Protein AF-A0A8J4YH47-F1 (afdb_monomer)

Organism: Chionoecetes opilio (NCBI:txid41210)

Foldseek 3Di:
DVVCCVQQVVVLVVVPVDLLCNLVSLLVSLQVLVVCCVVPVVSSVVVNVVSFVVQQVLALVSLLSPLVDPVADPVLNVLLVVLQVVDVCRPPTGDPGGAPDSNPDDSSNSNDDPPHDDDD

Mean predicted aligned error: 8.07 Å

Secondary structure (DSSP, 8-state):
-HHHIIIIIHHHHHHTT-GGGHHHHHHHHHHHHHHGGGT-HHHHHHHHHHHHTTGGG--HHHHHHGGG-TTS-HHHHHHHHHHHHH---GGG---SS--S-GGG--GGGGG-SGGGS---

Sequence (120 aa):
MSVFIILIYARAWFEAPLAADAPFNDLTLFHDLHKYRDLNSKISEATVKTFKRHFWYLGTDLVGLALFSDKVTIEEKTKMVEKLAIDKDLDKKRWTTAPQDPSSVTLSDLVTKETLVTRN

Structure (mmCIF, N/CA/C/O backbone):
data_AF-A0A8J4YH47-F1
#
_entry.id   AF-A0A8J4YH47-F1
#
loop_
_atom_site.group_PDB
_atom_site.id
_atom_site.type_symbol
_atom_site.label_atom_id
_atom_site.label_alt_id
_atom_site.label_comp_id
_atom_site.label_asym_id
_atom_site.label_entity_id
_atom_site.label_seq_id
_atom_site.pdbx_PDB_ins_code
_atom_site.Cartn_x
_atom_site.Cartn_y
_atom_site.Cartn_z
_atom_site.occupancy
_atom_site.B_iso_or_equiv
_atom_site.auth_seq_id
_atom_site.auth_comp_id
_atom_site.auth_asym_id
_atom_site.auth_atom_id
_atom_site.pdbx_PDB_model_num
ATOM 1 N N . MET A 1 1 ? 9.830 -2.914 -20.072 1.00 72.50 1 MET A N 1
ATOM 2 C CA . MET A 1 1 ? 8.374 -2.863 -19.823 1.00 72.50 1 MET A CA 1
ATOM 3 C C . MET A 1 1 ? 7.819 -4.210 -19.363 1.00 72.50 1 MET A C 1
ATOM 5 O O . MET A 1 1 ? 7.138 -4.235 -18.353 1.00 72.50 1 MET A O 1
ATOM 9 N N . SER A 1 2 ? 8.176 -5.333 -19.996 1.00 86.50 2 SER A N 1
ATOM 10 C CA . SER A 1 2 ? 7.706 -6.678 -19.601 1.00 86.50 2 SER A CA 1
ATOM 11 C C . SER A 1 2 ? 8.045 -7.072 -18.155 1.00 86.50 2 SER A C 1
ATOM 13 O O . SER A 1 2 ? 7.207 -7.634 -17.463 1.00 86.50 2 SER A O 1
ATOM 15 N N . VAL A 1 3 ? 9.234 -6.705 -17.662 1.00 92.12 3 VAL A N 1
ATOM 16 C CA . VAL A 1 3 ? 9.659 -6.978 -16.273 1.00 92.12 3 VAL A CA 1
ATOM 17 C C . VAL A 1 3 ? 8.782 -6.252 -15.246 1.00 92.12 3 VAL A C 1
ATOM 19 O O . VAL A 1 3 ? 8.373 -6.852 -14.261 1.00 92.12 3 VAL A O 1
ATOM 22 N N . PHE A 1 4 ? 8.422 -4.993 -15.508 1.00 92.12 4 PHE A N 1
ATOM 23 C C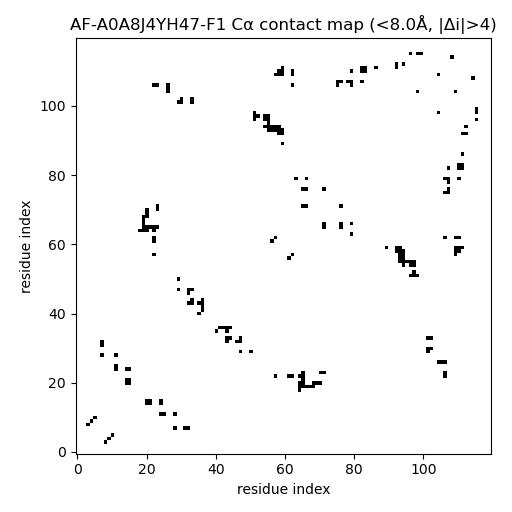A . PHE A 1 4 ? 7.510 -4.230 -14.651 1.00 92.12 4 PHE A CA 1
ATOM 24 C C . PHE A 1 4 ? 6.125 -4.883 -14.578 1.00 92.12 4 PHE A C 1
ATOM 26 O O . PHE A 1 4 ? 5.548 -5.005 -13.500 1.00 92.12 4 PHE A O 1
ATOM 33 N N . ILE A 1 5 ? 5.606 -5.335 -15.725 1.00 92.69 5 ILE A N 1
ATOM 34 C CA . ILE A 1 5 ? 4.296 -5.988 -15.787 1.00 92.69 5 ILE A CA 1
ATOM 35 C C . ILE A 1 5 ? 4.295 -7.253 -14.928 1.00 92.69 5 ILE A C 1
ATOM 37 O O . ILE A 1 5 ? 3.388 -7.433 -14.126 1.00 92.69 5 ILE A O 1
ATOM 41 N N . ILE A 1 6 ? 5.316 -8.098 -15.067 1.00 93.50 6 ILE A N 1
ATOM 42 C CA . ILE A 1 6 ? 5.387 -9.384 -14.364 1.00 93.50 6 ILE A CA 1
ATOM 43 C C . ILE A 1 6 ? 5.624 -9.190 -12.861 1.00 93.50 6 ILE A C 1
ATOM 45 O O . ILE A 1 6 ? 4.952 -9.830 -12.059 1.00 93.50 6 ILE A O 1
ATOM 49 N N . LEU A 1 7 ? 6.562 -8.317 -12.474 1.00 92.06 7 LEU A N 1
ATOM 50 C CA . LEU A 1 7 ? 6.973 -8.175 -11.073 1.00 92.06 7 LEU A CA 1
ATOM 51 C C . LEU A 1 7 ? 6.016 -7.327 -10.234 1.00 92.06 7 LEU A C 1
ATOM 53 O O . LEU A 1 7 ? 5.903 -7.562 -9.036 1.00 92.06 7 LEU A O 1
ATOM 57 N N . ILE A 1 8 ? 5.361 -6.337 -10.843 1.00 92.62 8 ILE A N 1
ATOM 58 C CA . ILE A 1 8 ? 4.555 -5.352 -10.117 1.00 92.62 8 ILE A CA 1
ATOM 59 C C . ILE A 1 8 ? 3.087 -5.457 -10.524 1.00 92.62 8 ILE A C 1
ATOM 61 O O . ILE A 1 8 ? 2.219 -5.774 -9.713 1.00 92.62 8 ILE A O 1
ATOM 65 N N . TYR A 1 9 ? 2.795 -5.189 -11.797 1.00 91.44 9 TYR A N 1
ATOM 66 C CA . TYR A 1 9 ? 1.424 -4.903 -12.213 1.00 91.44 9 TYR A CA 1
ATOM 67 C C . TYR A 1 9 ? 0.511 -6.133 -12.213 1.00 91.44 9 TYR A C 1
ATOM 69 O O . TYR A 1 9 ? -0.641 -6.032 -11.803 1.00 91.44 9 TYR A O 1
ATOM 77 N N . ALA A 1 10 ? 1.014 -7.295 -12.640 1.00 94.00 10 ALA A N 1
ATOM 78 C CA . ALA A 1 10 ? 0.232 -8.525 -12.711 1.00 94.00 10 ALA A CA 1
ATOM 79 C C . ALA A 1 10 ? -0.341 -8.895 -11.339 1.00 94.00 10 ALA A C 1
ATOM 81 O O . ALA A 1 10 ? -1.539 -9.137 -11.221 1.00 94.00 10 ALA A O 1
ATOM 82 N N . ARG A 1 11 ? 0.489 -8.860 -10.290 1.00 91.38 11 ARG A N 1
ATOM 83 C CA . ARG A 1 11 ? 0.053 -9.129 -8.917 1.00 91.38 11 ARG A CA 1
ATOM 84 C C . ARG A 1 11 ? -1.036 -8.153 -8.468 1.00 91.38 11 ARG A C 1
ATOM 86 O O . ARG A 1 11 ? -2.095 -8.593 -8.033 1.00 91.38 11 ARG A O 1
ATOM 93 N N . ALA A 1 12 ? -0.801 -6.850 -8.627 1.00 91.50 12 ALA A N 1
ATOM 94 C CA . ALA A 1 12 ? -1.776 -5.828 -8.249 1.00 91.50 12 ALA A CA 1
ATOM 95 C C . ALA A 1 12 ? -3.120 -6.002 -8.976 1.00 91.50 12 ALA A C 1
ATOM 97 O O . ALA A 1 12 ? -4.178 -5.835 -8.378 1.00 91.50 12 ALA A O 1
ATOM 98 N N . TRP A 1 13 ? -3.084 -6.391 -10.253 1.00 92.94 13 TRP A N 1
ATOM 99 C CA . TRP A 1 13 ? -4.282 -6.647 -11.046 1.00 92.94 13 TRP A CA 1
ATOM 100 C C . TRP A 1 13 ? -5.092 -7.845 -10.535 1.00 92.94 13 TRP A C 1
ATOM 102 O O . TRP A 1 13 ? -6.314 -7.762 -10.439 1.00 92.94 13 TRP A O 1
ATOM 112 N N . PHE A 1 14 ? -4.431 -8.952 -10.183 1.00 92.62 14 PHE A N 1
ATOM 113 C CA . PHE A 1 14 ? -5.121 -10.145 -9.678 1.00 92.62 14 PHE A CA 1
ATOM 114 C C . PHE A 1 14 ? -5.740 -9.943 -8.291 1.00 92.62 14 PHE A C 1
ATOM 116 O O . PHE A 1 14 ? -6.750 -10.572 -7.984 1.00 92.62 14 PHE A O 1
ATOM 123 N N . GLU A 1 15 ? -5.170 -9.064 -7.467 1.00 89.94 15 GLU A N 1
ATOM 124 C CA . GLU A 1 15 ? -5.671 -8.785 -6.116 1.00 89.94 15 GLU A CA 1
ATOM 125 C C . GLU A 1 15 ? -6.743 -7.668 -6.081 1.00 89.94 15 GLU A C 1
ATOM 127 O O . GLU A 1 15 ? -7.404 -7.480 -5.060 1.00 89.94 15 GLU A O 1
ATOM 132 N N . ALA A 1 16 ? -6.968 -6.958 -7.193 1.00 88.88 16 ALA A N 1
ATOM 13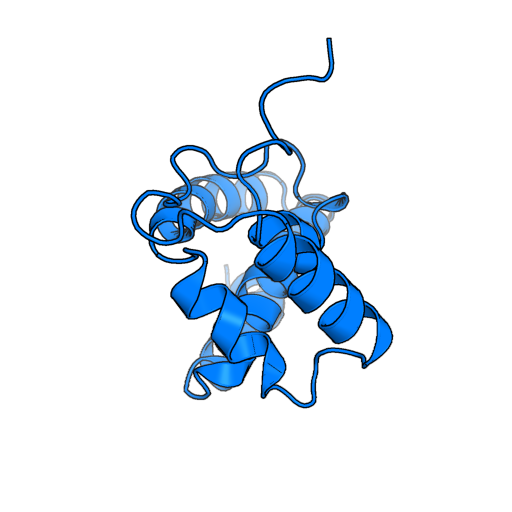3 C CA . ALA A 1 16 ? -7.917 -5.843 -7.302 1.00 88.88 16 ALA A CA 1
ATOM 134 C C . ALA A 1 16 ? -9.410 -6.164 -7.035 1.00 88.88 16 ALA A C 1
ATOM 136 O O . ALA A 1 16 ? -10.112 -5.270 -6.559 1.00 88.88 16 ALA A O 1
ATOM 137 N N . PRO A 1 17 ? -9.951 -7.373 -7.316 1.00 90.69 17 PRO A N 1
ATOM 138 C CA . PRO A 1 17 ? -11.384 -7.638 -7.133 1.00 90.69 17 PRO A CA 1
ATOM 139 C C . PRO A 1 17 ? -11.873 -7.601 -5.678 1.00 90.69 17 PRO A C 1
ATOM 141 O O . PRO A 1 17 ? -13.073 -7.447 -5.444 1.00 90.69 17 PRO A O 1
ATOM 144 N N . LEU A 1 18 ? -10.981 -7.765 -4.695 1.00 88.44 18 LEU A N 1
ATOM 145 C CA . LEU A 1 18 ? -11.357 -7.822 -3.286 1.00 88.44 18 LEU A CA 1
ATOM 146 C C . LEU A 1 18 ? -11.263 -6.435 -2.641 1.00 88.44 18 LEU A C 1
ATOM 148 O O . LEU A 1 18 ? -10.192 -5.981 -2.250 1.00 88.44 18 LEU A O 1
ATOM 152 N N . ALA A 1 19 ? -12.413 -5.776 -2.486 1.00 87.75 19 ALA A N 1
ATOM 153 C CA . ALA A 1 19 ? -12.486 -4.410 -1.963 1.00 87.75 19 ALA A CA 1
ATOM 154 C C . ALA A 1 19 ? -11.939 -4.260 -0.530 1.00 87.75 19 ALA A C 1
ATOM 156 O O . ALA A 1 19 ? -11.342 -3.234 -0.217 1.00 87.75 19 ALA A O 1
ATOM 157 N N . ALA A 1 20 ? -12.102 -5.278 0.325 1.00 90.38 20 ALA A N 1
ATOM 158 C CA . ALA A 1 20 ? -11.546 -5.272 1.682 1.00 90.38 20 ALA A CA 1
ATOM 159 C C . ALA A 1 20 ? -10.012 -5.182 1.679 1.00 90.38 20 ALA A C 1
ATOM 161 O O . ALA A 1 20 ? -9.424 -4.532 2.537 1.00 90.38 20 ALA A O 1
ATOM 162 N N . ASP A 1 21 ? -9.369 -5.781 0.677 1.00 91.19 21 ASP A N 1
ATOM 163 C CA . ASP A 1 21 ? -7.917 -5.775 0.538 1.00 91.19 21 ASP A CA 1
ATOM 164 C C . ASP A 1 21 ? -7.397 -4.533 -0.187 1.00 91.19 21 ASP A C 1
ATOM 166 O O . ASP A 1 21 ? -6.195 -4.279 -0.142 1.00 91.19 21 ASP A O 1
ATOM 170 N N . ALA A 1 22 ? -8.263 -3.758 -0.851 1.00 89.00 22 ALA A N 1
ATOM 171 C CA . ALA A 1 22 ? -7.844 -2.647 -1.701 1.00 89.00 22 ALA A CA 1
ATOM 172 C C . ALA A 1 22 ? -6.885 -1.676 -0.985 1.00 89.00 22 ALA A C 1
ATOM 174 O O . ALA A 1 22 ? -5.801 -1.452 -1.521 1.00 89.00 22 ALA A O 1
ATOM 175 N N . PRO A 1 23 ? -7.151 -1.204 0.254 1.00 88.44 23 PRO A N 1
ATOM 176 C CA . PRO A 1 23 ? -6.223 -0.298 0.932 1.00 88.44 23 PRO A CA 1
ATOM 177 C C . PRO A 1 23 ? -4.849 -0.920 1.203 1.00 88.44 23 PRO A C 1
ATOM 179 O O . PRO A 1 23 ? -3.822 -0.258 1.055 1.00 88.44 23 PRO A O 1
ATOM 182 N N . PHE A 1 24 ? -4.819 -2.202 1.583 1.00 89.75 24 PHE A N 1
ATOM 183 C CA . PHE A 1 24 ? -3.577 -2.932 1.832 1.00 89.75 24 PHE A CA 1
ATOM 184 C C . PHE A 1 24 ? -2.791 -3.144 0.536 1.00 89.75 24 PHE A C 1
ATOM 186 O O . PHE A 1 24 ? -1.576 -2.929 0.497 1.00 89.75 24 PHE A O 1
ATOM 193 N N . ASN A 1 25 ? -3.482 -3.540 -0.531 1.00 91.12 25 ASN A N 1
ATOM 194 C CA . ASN A 1 25 ? -2.887 -3.794 -1.836 1.00 91.12 25 ASN A CA 1
ATOM 195 C C . ASN A 1 25 ? -2.347 -2.499 -2.452 1.00 91.12 25 ASN A C 1
ATOM 197 O O . ASN A 1 25 ? -1.238 -2.502 -2.978 1.00 91.12 25 ASN A O 1
ATOM 201 N N . ASP A 1 26 ? -3.078 -1.389 -2.333 1.00 89.19 26 ASP A N 1
ATOM 202 C CA . ASP A 1 26 ? -2.666 -0.076 -2.833 1.00 89.19 26 ASP A CA 1
ATOM 203 C C . ASP A 1 26 ? -1.405 0.423 -2.125 1.00 89.19 26 ASP A C 1
ATOM 205 O O . ASP A 1 26 ? -0.457 0.885 -2.768 1.00 89.19 26 ASP A O 1
ATOM 209 N N . LEU A 1 27 ? -1.354 0.279 -0.798 1.00 88.44 27 LEU A N 1
ATOM 210 C CA . LEU A 1 27 ? -0.179 0.651 -0.016 1.00 88.44 27 LEU A CA 1
ATOM 211 C C . LEU A 1 27 ? 1.019 -0.260 -0.328 1.00 88.44 27 LEU A C 1
ATOM 213 O O . LEU A 1 27 ? 2.141 0.215 -0.505 1.00 88.44 27 LEU A O 1
ATOM 217 N N . THR A 1 28 ? 0.785 -1.566 -0.457 1.00 90.50 28 THR A N 1
ATOM 218 C CA . THR A 1 28 ? 1.822 -2.538 -0.840 1.00 90.50 28 THR A CA 1
ATOM 219 C C . THR A 1 28 ? 2.374 -2.233 -2.230 1.00 90.50 28 THR A C 1
ATOM 221 O O . THR A 1 28 ? 3.589 -2.172 -2.410 1.00 90.50 28 THR A O 1
ATOM 224 N N . LEU A 1 29 ? 1.499 -1.950 -3.198 1.00 91.50 29 LEU A N 1
ATOM 225 C CA . LEU A 1 29 ? 1.884 -1.545 -4.545 1.00 91.50 29 LEU A CA 1
ATOM 226 C C . LEU A 1 29 ? 2.726 -0.268 -4.512 1.00 91.50 29 LEU A C 1
ATOM 228 O O . LEU A 1 29 ? 3.737 -0.183 -5.203 1.00 91.50 29 LEU A O 1
ATOM 232 N N . PHE A 1 30 ? 2.367 0.710 -3.683 1.00 88.81 30 PHE A N 1
ATOM 233 C CA . PHE A 1 30 ? 3.152 1.932 -3.532 1.00 88.81 30 PHE A CA 1
ATOM 234 C C . PHE A 1 30 ? 4.576 1.667 -3.021 1.00 88.81 30 PHE A C 1
ATOM 236 O O . PHE A 1 30 ? 5.537 2.221 -3.565 1.00 88.81 30 PHE A O 1
ATOM 243 N N . HIS A 1 31 ? 4.728 0.781 -2.032 1.00 89.69 31 HIS A N 1
ATOM 244 C CA . HIS A 1 31 ? 6.034 0.339 -1.540 1.00 89.69 31 HIS A CA 1
ATOM 245 C C . HIS A 1 31 ? 6.840 -0.397 -2.612 1.00 89.69 31 HIS A C 1
ATOM 247 O O . HIS A 1 31 ? 8.027 -0.119 -2.797 1.00 89.69 31 HIS A O 1
ATOM 253 N N . ASP A 1 32 ? 6.205 -1.316 -3.334 1.00 91.88 32 ASP A N 1
ATOM 254 C CA . ASP A 1 32 ? 6.860 -2.124 -4.360 1.00 91.88 32 ASP A CA 1
ATOM 255 C C . ASP A 1 32 ? 7.296 -1.270 -5.556 1.00 91.88 32 ASP A C 1
ATOM 257 O O . ASP A 1 32 ? 8.402 -1.444 -6.069 1.00 91.88 32 ASP A O 1
ATOM 261 N N . LEU A 1 33 ? 6.494 -0.270 -5.942 1.00 91.56 33 LEU A N 1
ATOM 262 C CA . LEU A 1 33 ? 6.877 0.734 -6.936 1.00 91.56 33 LEU A CA 1
ATOM 263 C C . LEU A 1 33 ? 8.119 1.513 -6.503 1.00 91.56 33 LEU A C 1
ATOM 265 O O . LEU A 1 33 ? 9.003 1.741 -7.324 1.00 91.56 33 LEU A O 1
ATOM 269 N N . HIS A 1 34 ? 8.217 1.884 -5.224 1.00 89.06 34 HIS A N 1
ATOM 270 C CA . HIS A 1 34 ? 9.390 2.583 -4.707 1.00 89.06 34 HIS A CA 1
ATOM 271 C C . HIS A 1 34 ? 10.640 1.693 -4.691 1.00 89.06 34 HIS A C 1
ATOM 273 O O . HIS A 1 34 ? 11.705 2.139 -5.107 1.00 89.06 34 HIS A O 1
ATOM 279 N N . LYS A 1 35 ? 10.521 0.421 -4.287 1.00 90.62 35 LYS A N 1
ATOM 280 C CA . LYS A 1 35 ? 11.626 -0.559 -4.345 1.00 90.62 35 LYS A CA 1
ATOM 281 C C . LYS A 1 35 ? 12.066 -0.850 -5.781 1.00 90.62 35 LYS A C 1
ATOM 283 O O . LYS A 1 35 ? 13.246 -1.044 -6.049 1.00 90.62 35 LYS A O 1
ATOM 288 N N . TYR A 1 36 ? 11.135 -0.820 -6.736 1.00 91.94 36 TYR A N 1
ATOM 289 C CA . TYR A 1 36 ? 11.440 -1.007 -8.156 1.00 91.94 36 TYR A CA 1
ATOM 290 C C . TYR A 1 36 ? 12.370 0.082 -8.723 1.00 91.94 36 TYR A C 1
ATOM 292 O O . TYR A 1 36 ? 12.968 -0.109 -9.786 1.00 91.94 36 TYR A O 1
ATOM 300 N N . ARG A 1 37 ? 12.550 1.205 -8.013 1.00 91.62 37 ARG A N 1
ATOM 301 C CA . ARG A 1 37 ? 13.536 2.240 -8.350 1.00 91.62 37 ARG A CA 1
ATOM 302 C C . ARG A 1 37 ? 14.949 1.679 -8.503 1.00 91.62 37 ARG A C 1
ATOM 304 O O . ARG A 1 37 ? 15.654 2.134 -9.402 1.00 91.62 37 ARG A O 1
ATOM 311 N N . ASP A 1 38 ? 15.317 0.687 -7.693 1.00 91.69 38 ASP A N 1
ATOM 312 C CA . ASP A 1 38 ? 16.645 0.061 -7.720 1.00 91.69 38 ASP A CA 1
ATOM 313 C C . ASP A 1 38 ? 16.903 -0.686 -9.037 1.00 91.69 38 ASP A C 1
ATOM 315 O O . ASP A 1 38 ? 18.039 -0.776 -9.498 1.00 91.69 38 ASP A O 1
ATOM 319 N N . LEU A 1 39 ? 15.840 -1.179 -9.685 1.00 92.69 39 LEU A N 1
ATOM 320 C CA . LEU A 1 39 ? 15.923 -1.837 -10.987 1.00 92.69 39 LEU A CA 1
ATOM 321 C C . LEU A 1 39 ? 15.755 -0.848 -12.146 1.00 92.69 39 LEU A C 1
ATOM 323 O O . LEU A 1 39 ? 16.432 -0.950 -13.171 1.00 92.69 39 LEU A O 1
ATOM 327 N N . ASN A 1 40 ? 14.806 0.084 -12.029 1.00 93.44 40 ASN A N 1
ATOM 328 C CA . ASN A 1 40 ? 14.560 1.099 -13.045 1.00 93.44 40 ASN A CA 1
ATOM 329 C C . ASN A 1 40 ? 13.919 2.357 -12.445 1.00 93.44 40 ASN A C 1
ATOM 331 O O . ASN A 1 40 ? 12.693 2.469 -12.334 1.00 93.44 40 ASN A O 1
ATOM 335 N N . SER A 1 41 ? 14.763 3.341 -12.139 1.00 92.75 41 SER A N 1
ATOM 336 C CA . SER A 1 41 ? 14.350 4.623 -11.564 1.00 92.75 41 SER A CA 1
ATOM 337 C C . SER A 1 41 ? 13.337 5.369 -12.430 1.00 92.75 41 SER A C 1
ATOM 339 O O . SER A 1 41 ? 12.331 5.848 -11.916 1.00 92.75 41 SER A O 1
ATOM 341 N N . LYS A 1 42 ? 13.536 5.398 -13.753 1.00 93.62 42 LYS A N 1
ATOM 342 C CA . LYS A 1 42 ? 12.665 6.126 -14.686 1.00 93.62 42 LYS A CA 1
ATOM 343 C C . LYS A 1 42 ? 11.235 5.584 -14.694 1.00 93.62 42 LYS A C 1
ATOM 345 O O . LYS A 1 42 ? 10.284 6.365 -14.693 1.00 93.62 42 LYS A O 1
ATOM 350 N N . ILE A 1 43 ? 11.076 4.259 -14.724 1.00 92.12 43 ILE A N 1
ATOM 351 C CA . ILE A 1 43 ? 9.751 3.626 -14.662 1.00 92.12 43 ILE A CA 1
ATOM 352 C C . ILE A 1 43 ? 9.139 3.876 -13.288 1.00 92.12 43 ILE A C 1
ATOM 354 O O . ILE A 1 43 ? 8.024 4.384 -13.234 1.00 92.12 43 ILE A O 1
ATOM 358 N N . SER A 1 44 ? 9.888 3.602 -12.214 1.00 91.88 44 SER A N 1
ATOM 359 C CA . SER A 1 44 ? 9.447 3.821 -10.832 1.00 91.88 44 SER A CA 1
ATOM 360 C C . SER A 1 44 ? 8.900 5.236 -10.627 1.00 91.88 44 SER A C 1
ATOM 362 O O . SER A 1 44 ? 7.745 5.402 -10.243 1.00 91.88 44 SER A O 1
ATOM 364 N N . GLU A 1 45 ? 9.676 6.268 -10.962 1.00 91.06 45 GLU A N 1
ATOM 365 C CA . GLU A 1 45 ? 9.287 7.672 -10.791 1.00 91.06 45 GLU A CA 1
ATOM 366 C C . GLU A 1 45 ? 8.021 8.030 -11.584 1.00 91.06 45 GLU A C 1
ATOM 368 O O . GLU A 1 45 ? 7.113 8.676 -11.052 1.00 91.06 45 GLU A O 1
ATOM 373 N N . ALA A 1 46 ? 7.912 7.570 -12.835 1.00 92.00 46 ALA A N 1
ATOM 374 C CA . ALA A 1 46 ? 6.729 7.800 -13.664 1.00 92.00 46 ALA A CA 1
ATOM 375 C C . ALA A 1 46 ? 5.475 7.114 -13.091 1.00 92.00 46 ALA A C 1
ATOM 377 O O . ALA A 1 46 ? 4.387 7.706 -13.063 1.00 92.00 46 ALA A O 1
ATOM 378 N N . THR A 1 47 ? 5.624 5.883 -12.601 1.00 90.31 47 THR A N 1
ATOM 379 C CA . THR A 1 47 ? 4.526 5.106 -12.018 1.00 90.31 47 THR A CA 1
ATOM 380 C C . THR A 1 47 ? 4.110 5.634 -10.655 1.00 90.31 47 THR A C 1
ATOM 382 O O . THR A 1 47 ? 2.922 5.842 -10.448 1.00 90.31 47 THR A O 1
ATOM 385 N N . VAL A 1 48 ? 5.053 5.977 -9.773 1.00 89.25 48 VAL A N 1
ATOM 386 C CA . VAL A 1 48 ? 4.785 6.606 -8.471 1.00 89.25 48 VAL A CA 1
ATOM 387 C C . VAL A 1 48 ? 4.056 7.930 -8.674 1.00 89.25 48 VAL A C 1
ATOM 389 O O . VAL A 1 48 ? 3.039 8.173 -8.032 1.00 89.25 48 VAL A O 1
ATOM 392 N N . LYS A 1 49 ? 4.500 8.770 -9.618 1.00 88.69 49 LYS A N 1
ATOM 393 C CA . LYS A 1 49 ? 3.819 10.034 -9.943 1.00 88.69 49 LYS A CA 1
ATOM 394 C C . LYS A 1 49 ? 2.371 9.819 -10.392 1.00 88.69 49 LYS A C 1
ATOM 396 O O . LYS A 1 49 ? 1.496 10.601 -10.024 1.00 88.69 49 LYS A O 1
ATOM 401 N N . THR A 1 50 ? 2.116 8.778 -11.181 1.00 88.56 50 THR A N 1
ATOM 402 C CA . THR A 1 50 ? 0.761 8.414 -11.627 1.00 88.56 50 THR A CA 1
ATOM 403 C C . THR A 1 50 ? -0.071 7.836 -10.482 1.00 88.56 50 THR A C 1
ATOM 405 O O . THR A 1 50 ? -1.231 8.207 -10.313 1.00 88.56 50 THR A O 1
ATOM 408 N N . PHE A 1 51 ? 0.527 6.984 -9.653 1.00 86.56 51 PHE A N 1
ATOM 409 C CA . PHE A 1 51 ? -0.131 6.333 -8.527 1.00 86.56 51 PHE A CA 1
ATOM 410 C C . PHE A 1 51 ? -0.494 7.334 -7.424 1.00 86.56 51 PHE A C 1
ATOM 412 O O . PHE A 1 51 ? -1.595 7.286 -6.894 1.00 86.56 51 PHE A O 1
ATOM 419 N N . LYS A 1 52 ? 0.337 8.359 -7.178 1.00 82.62 52 LYS A N 1
ATOM 420 C CA . LYS A 1 52 ? 0.013 9.483 -6.275 1.00 82.62 52 LYS A CA 1
ATOM 421 C C . LYS A 1 52 ? -1.318 10.169 -6.618 1.00 82.62 52 LYS A C 1
ATOM 423 O O . LYS A 1 52 ? -2.010 10.637 -5.722 1.00 82.62 52 LYS A O 1
ATOM 428 N N . ARG A 1 53 ? -1.709 10.192 -7.899 1.00 80.81 53 ARG A N 1
ATOM 429 C CA . ARG A 1 53 ? -3.002 10.744 -8.345 1.00 80.81 53 ARG A CA 1
ATOM 430 C C . ARG A 1 53 ? -4.190 9.849 -8.024 1.00 80.81 53 ARG A C 1
ATOM 432 O O . ARG A 1 53 ? -5.302 10.334 -8.133 1.00 80.81 53 ARG A O 1
ATOM 439 N N . HIS A 1 54 ? -3.961 8.587 -7.673 1.00 77.50 54 HIS A N 1
ATOM 440 C CA . HIS A 1 54 ? -4.983 7.608 -7.318 1.00 77.50 54 HIS A CA 1
ATOM 441 C C . HIS A 1 54 ? -5.288 7.613 -5.810 1.00 77.50 54 HIS A C 1
ATOM 443 O O . HIS A 1 54 ? -6.391 7.267 -5.430 1.00 77.50 54 HIS A O 1
ATOM 449 N N . PHE A 1 55 ? -4.420 8.156 -4.950 1.00 76.12 55 PHE A N 1
ATOM 450 C CA . PHE A 1 55 ? -4.683 8.234 -3.499 1.00 76.12 55 PHE A CA 1
ATOM 451 C C . PHE A 1 55 ? -5.918 9.056 -3.102 1.00 76.12 55 PHE A C 1
ATOM 453 O O . PHE A 1 55 ? -6.375 8.952 -1.970 1.00 76.12 55 PHE A O 1
ATOM 460 N N . TRP A 1 56 ? -6.491 9.853 -4.008 1.00 71.12 56 TRP A N 1
ATOM 461 C CA . TRP A 1 56 ? -7.696 10.639 -3.728 1.00 71.12 56 TRP A CA 1
ATOM 462 C C . TRP A 1 56 ? -8.907 9.783 -3.317 1.00 71.12 56 TR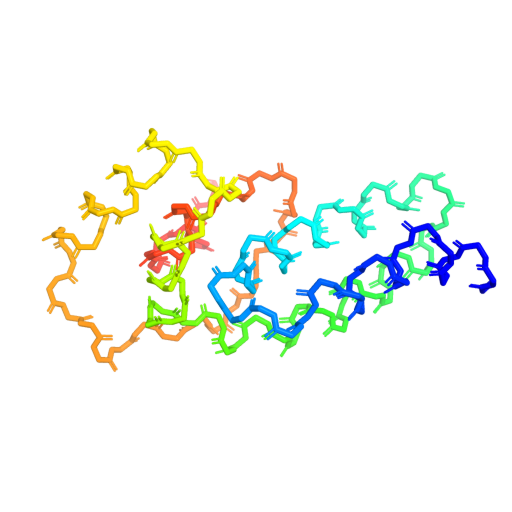P A C 1
ATOM 464 O O . TRP A 1 56 ? -9.757 10.275 -2.575 1.00 71.12 56 TRP A O 1
ATOM 474 N N . TYR A 1 57 ? -9.001 8.533 -3.799 1.00 72.19 57 TYR A N 1
ATOM 475 C CA . TYR A 1 57 ? -10.106 7.627 -3.460 1.00 72.19 57 TYR A CA 1
ATOM 476 C C . TYR A 1 57 ? -9.851 6.846 -2.165 1.00 72.19 57 TYR A C 1
ATOM 478 O O . TYR A 1 57 ? -10.783 6.271 -1.604 1.00 72.19 57 TYR A O 1
ATOM 486 N N . LEU A 1 58 ? -8.614 6.860 -1.658 1.00 70.88 58 LEU A N 1
ATOM 487 C CA . LEU A 1 58 ? -8.200 6.195 -0.426 1.00 70.88 58 LEU A CA 1
ATOM 488 C C . LEU A 1 58 ? -8.569 7.062 0.792 1.00 70.88 58 LEU A C 1
ATOM 490 O O . LEU A 1 58 ? -7.722 7.494 1.566 1.00 70.88 58 LEU A O 1
ATOM 494 N N . GLY A 1 59 ? -9.855 7.402 0.897 1.00 70.12 59 GLY A N 1
ATOM 495 C CA . GLY A 1 59 ? -10.425 8.117 2.038 1.00 70.12 59 GLY A CA 1
ATOM 496 C C . GLY A 1 59 ? -10.640 7.204 3.246 1.00 70.12 59 GLY A C 1
ATOM 497 O O . GLY A 1 59 ? -10.521 5.982 3.145 1.00 70.12 59 GLY A O 1
ATOM 498 N N . THR A 1 60 ? -11.017 7.800 4.379 1.00 68.06 60 THR A N 1
ATOM 499 C CA . THR A 1 60 ? -11.288 7.088 5.643 1.00 68.06 60 THR A CA 1
ATOM 500 C C . THR A 1 60 ? -12.267 5.926 5.489 1.00 68.06 60 THR A C 1
ATOM 502 O O . THR A 1 60 ? -12.048 4.871 6.078 1.00 68.06 60 THR A O 1
ATOM 505 N N . ASP A 1 61 ? -13.292 6.082 4.650 1.00 73.31 61 ASP A N 1
ATOM 506 C CA . ASP A 1 61 ? -14.320 5.056 4.435 1.00 73.31 61 ASP A CA 1
ATOM 507 C C . ASP A 1 61 ? -13.750 3.812 3.745 1.00 73.31 61 ASP A C 1
ATOM 509 O O . ASP A 1 61 ? -14.049 2.683 4.130 1.00 73.31 61 ASP A O 1
ATOM 513 N N . LEU A 1 62 ? -12.883 4.015 2.747 1.00 77.75 62 LEU A N 1
ATOM 514 C CA . LEU A 1 62 ? -12.260 2.916 2.017 1.00 77.75 62 LEU A CA 1
ATOM 515 C C . LEU A 1 62 ? -11.178 2.245 2.860 1.00 77.75 62 LEU A C 1
ATOM 517 O O . LEU A 1 62 ? -11.106 1.023 2.898 1.00 77.75 62 LEU A O 1
ATOM 521 N N . VAL A 1 63 ? -10.375 3.035 3.579 1.00 81.62 63 VAL A N 1
ATOM 522 C CA . VAL A 1 63 ? -9.371 2.522 4.522 1.00 81.62 63 VAL A CA 1
ATOM 523 C C . VAL A 1 63 ? -10.044 1.692 5.621 1.00 81.62 63 VAL A C 1
ATOM 525 O O . VAL A 1 63 ? -9.509 0.659 6.016 1.00 81.62 63 VAL A O 1
ATOM 528 N N . GLY A 1 64 ? -11.255 2.062 6.047 1.00 83.25 64 GLY A N 1
ATOM 529 C CA . GLY A 1 64 ? -12.068 1.278 6.979 1.00 83.25 64 GLY A CA 1
ATOM 530 C C . GLY A 1 64 ? -12.404 -0.136 6.487 1.00 83.25 64 GLY A C 1
ATOM 531 O O . GLY A 1 64 ? -12.501 -1.050 7.305 1.00 83.25 64 GLY A O 1
ATOM 532 N N . LEU A 1 65 ? -12.496 -0.368 5.170 1.00 86.94 65 LEU A N 1
ATOM 533 C CA . LEU A 1 65 ? -12.726 -1.712 4.619 1.00 86.94 65 LEU A CA 1
ATOM 534 C C . LEU A 1 65 ? -11.580 -2.681 4.944 1.00 86.94 65 LEU A C 1
ATOM 536 O O . LEU A 1 65 ? -11.819 -3.881 5.082 1.00 86.94 65 LEU A O 1
ATOM 540 N N . ALA A 1 66 ? -10.364 -2.167 5.157 1.00 89.19 66 ALA A N 1
ATOM 541 C CA . ALA A 1 66 ? -9.204 -2.978 5.521 1.00 89.19 66 ALA A CA 1
ATOM 542 C C . ALA A 1 66 ? -9.336 -3.638 6.906 1.00 89.19 66 ALA A C 1
ATOM 544 O O . ALA A 1 66 ? -8.655 -4.625 7.183 1.00 89.19 66 ALA A O 1
ATOM 545 N N . LEU A 1 67 ? -10.258 -3.170 7.759 1.00 89.19 67 LEU A N 1
ATOM 546 C CA . LEU A 1 67 ? -10.589 -3.843 9.021 1.00 89.19 67 LEU A CA 1
ATOM 547 C C . LEU A 1 67 ? -11.128 -5.266 8.792 1.00 89.19 67 LEU A C 1
ATOM 549 O O . LEU A 1 67 ? -10.932 -6.145 9.635 1.00 89.19 67 LEU A O 1
ATOM 553 N N . PHE A 1 68 ? -11.749 -5.514 7.637 1.00 90.56 68 PHE A N 1
ATOM 554 C CA . PHE A 1 68 ? -12.303 -6.814 7.254 1.00 90.56 68 PHE A CA 1
ATOM 555 C C . PHE A 1 68 ? -11.340 -7.678 6.433 1.00 90.56 68 PHE A C 1
ATOM 557 O O . PHE A 1 68 ? -11.670 -8.817 6.128 1.00 90.56 68 PHE A O 1
ATOM 564 N N . SER A 1 69 ? -10.160 -7.166 6.078 1.00 90.94 69 SER A N 1
ATOM 565 C CA . SER A 1 69 ? -9.159 -7.934 5.336 1.00 90.94 69 SER A CA 1
ATOM 566 C C . SER A 1 69 ? -8.395 -8.885 6.254 1.00 90.94 69 SER A C 1
ATOM 568 O O . SER A 1 69 ? -7.971 -8.498 7.346 1.00 90.94 69 SER A O 1
ATOM 570 N N . ASP A 1 70 ? -8.148 -10.108 5.791 1.00 91.88 70 ASP A N 1
ATOM 571 C CA . ASP A 1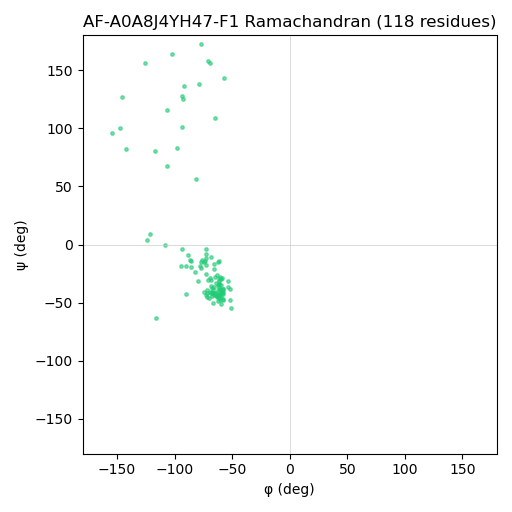 70 ? -7.284 -11.074 6.481 1.00 91.88 70 ASP A CA 1
ATOM 572 C C . ASP A 1 70 ? -5.787 -10.752 6.320 1.00 91.88 70 ASP A C 1
ATOM 574 O O . ASP A 1 70 ? -4.952 -11.287 7.047 1.00 91.88 70 ASP A O 1
ATOM 578 N N . LYS A 1 71 ? -5.424 -9.851 5.393 1.00 89.62 71 LYS A N 1
ATOM 579 C CA . LYS A 1 71 ? -4.031 -9.422 5.168 1.00 89.62 71 LYS A CA 1
ATOM 580 C C . LYS A 1 71 ? -3.535 -8.418 6.209 1.00 89.62 71 LYS A C 1
ATOM 582 O O . LYS A 1 71 ? -2.329 -8.220 6.345 1.00 89.62 71 LYS A O 1
ATOM 587 N N . VAL A 1 72 ? -4.448 -7.769 6.929 1.00 89.44 72 VAL A N 1
ATOM 588 C CA . VAL A 1 72 ? -4.121 -6.763 7.944 1.00 89.44 72 VAL A CA 1
ATOM 589 C C . VAL A 1 72 ? -4.033 -7.436 9.310 1.00 89.44 72 VAL A C 1
ATOM 591 O O . VAL A 1 72 ? -4.958 -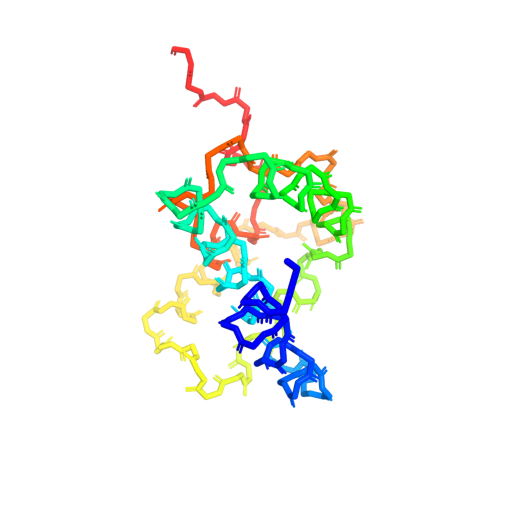8.133 9.728 1.00 89.44 72 VAL A O 1
ATOM 594 N N . THR A 1 73 ? -2.929 -7.223 10.027 1.00 91.38 73 THR A N 1
ATOM 595 C CA . THR A 1 73 ? -2.738 -7.828 11.351 1.00 91.38 73 THR A CA 1
ATOM 596 C C . THR A 1 73 ? -3.660 -7.197 12.394 1.00 91.38 73 THR A C 1
ATOM 598 O O . THR A 1 73 ? -4.124 -6.064 12.238 1.00 91.38 73 THR A O 1
ATOM 601 N N . ILE A 1 74 ? -3.929 -7.920 13.483 1.00 90.81 74 ILE A N 1
ATOM 602 C CA . ILE A 1 74 ? -4.814 -7.445 14.557 1.00 90.81 74 ILE A CA 1
ATOM 603 C C . ILE A 1 74 ? -4.253 -6.165 15.192 1.00 90.81 74 ILE A C 1
ATOM 605 O O . ILE A 1 74 ? -5.009 -5.245 15.506 1.00 90.81 74 ILE A O 1
ATOM 609 N N . GLU A 1 75 ? -2.931 -6.064 15.323 1.00 90.38 75 GLU A N 1
ATOM 610 C CA . GLU A 1 75 ? -2.246 -4.886 15.859 1.00 90.38 75 GLU A CA 1
ATOM 611 C C . GLU A 1 75 ? -2.482 -3.658 14.974 1.00 90.38 75 GLU A C 1
ATOM 613 O O . GLU A 1 75 ? -2.786 -2.578 15.481 1.00 90.38 75 GLU A O 1
ATOM 618 N N . GLU A 1 76 ? -2.392 -3.815 13.651 1.00 87.69 76 GLU A N 1
ATOM 619 C CA . GLU A 1 76 ? -2.636 -2.721 12.710 1.00 87.69 76 GLU A CA 1
ATOM 620 C C . GLU A 1 76 ? -4.118 -2.328 12.688 1.00 87.69 76 GLU A C 1
ATOM 622 O O . GLU A 1 76 ? -4.436 -1.141 12.749 1.00 87.69 76 GLU A O 1
ATOM 627 N N . LYS A 1 77 ? -5.038 -3.304 12.724 1.00 90.25 77 LYS A N 1
ATOM 628 C CA . LYS A 1 77 ? -6.481 -3.039 12.866 1.00 90.25 77 LYS A CA 1
ATOM 629 C C . LYS A 1 77 ? -6.789 -2.259 14.142 1.00 90.25 77 LYS A C 1
ATOM 631 O O . LYS A 1 77 ? -7.589 -1.328 14.112 1.00 90.25 77 LYS A O 1
ATOM 636 N N . THR A 1 78 ? -6.128 -2.596 15.247 1.00 89.56 78 THR A N 1
ATOM 637 C CA . THR A 1 78 ? -6.303 -1.904 16.533 1.00 89.56 78 THR A CA 1
ATOM 638 C C . THR A 1 78 ? -5.885 -0.440 16.418 1.00 89.56 78 THR A C 1
ATOM 640 O O . THR A 1 78 ? -6.678 0.443 16.736 1.00 89.56 78 THR A O 1
ATOM 643 N N . LYS A 1 79 ? -4.707 -0.164 15.843 1.00 87.44 79 LYS A N 1
ATOM 644 C CA . LYS A 1 79 ? -4.240 1.212 15.591 1.00 87.44 79 LYS A CA 1
ATOM 645 C C . LYS A 1 79 ? -5.172 1.993 14.667 1.00 87.44 79 LYS A C 1
ATOM 647 O O . LYS A 1 79 ? -5.383 3.188 14.868 1.00 87.44 79 LYS A O 1
ATOM 652 N N . MET A 1 80 ? -5.718 1.340 13.640 1.00 85.88 80 MET A N 1
ATOM 653 C CA . MET A 1 80 ? -6.692 1.959 12.738 1.00 85.88 80 MET A CA 1
ATOM 654 C C . MET A 1 80 ? -7.956 2.377 13.497 1.00 85.88 80 MET A C 1
ATOM 656 O O . MET A 1 80 ? -8.411 3.507 13.339 1.00 85.88 80 MET A O 1
ATOM 660 N N . VAL A 1 81 ? -8.491 1.504 14.356 1.00 86.12 81 VAL A N 1
ATOM 661 C CA . VAL A 1 81 ? -9.680 1.794 15.175 1.00 86.12 81 VAL A CA 1
ATOM 662 C C . VAL A 1 81 ? -9.407 2.899 16.196 1.00 86.12 81 VAL A C 1
ATOM 664 O O . VAL A 1 81 ? -10.234 3.794 16.343 1.00 86.12 81 VAL A O 1
ATOM 667 N N . GLU A 1 82 ? -8.250 2.892 16.860 1.00 85.00 82 GLU A N 1
ATOM 668 C CA . GLU A 1 82 ? -7.849 3.959 17.788 1.00 85.00 82 GLU A CA 1
ATOM 669 C C . GLU A 1 82 ? -7.820 5.325 17.091 1.00 85.00 82 GLU A C 1
ATOM 671 O O . GLU A 1 82 ? -8.409 6.291 17.579 1.00 85.00 82 GLU A O 1
ATOM 676 N N . LYS A 1 83 ? -7.204 5.396 15.905 1.00 79.38 83 LYS A N 1
ATOM 677 C CA . LYS A 1 83 ? -7.147 6.623 15.099 1.00 79.38 83 LYS A CA 1
ATOM 678 C C . LYS A 1 83 ? -8.527 7.057 14.588 1.00 79.38 83 LYS A C 1
ATOM 680 O O . LYS A 1 83 ? -8.807 8.253 14.574 1.00 79.38 83 LYS A O 1
ATOM 685 N N . LEU A 1 84 ? -9.409 6.117 14.232 1.00 75.88 84 LEU A N 1
ATOM 686 C CA . LEU A 1 84 ? -10.805 6.412 13.875 1.00 75.88 84 LEU A CA 1
ATOM 687 C C . LEU A 1 84 ? -11.612 6.941 15.073 1.00 75.88 84 LEU A C 1
ATOM 689 O O . LEU A 1 84 ? -12.424 7.848 14.912 1.00 75.88 84 LEU A O 1
ATOM 693 N N . ALA A 1 85 ? -11.393 6.400 16.274 1.00 74.00 85 ALA A N 1
ATOM 694 C CA . ALA A 1 85 ? -12.139 6.765 17.480 1.00 74.00 85 ALA A CA 1
ATOM 695 C C . ALA A 1 85 ? -11.794 8.168 18.008 1.00 74.00 85 ALA A C 1
ATOM 697 O O . ALA A 1 85 ? -12.647 8.840 18.594 1.00 74.00 85 ALA A O 1
ATOM 698 N N . ILE A 1 86 ? -10.553 8.615 17.794 1.00 68.12 86 ILE A N 1
ATOM 699 C CA . ILE A 1 86 ? -10.088 9.959 18.165 1.00 68.12 86 ILE A CA 1
ATOM 700 C C . ILE A 1 86 ? -10.760 11.033 17.296 1.00 68.12 86 ILE A C 1
ATOM 702 O O . ILE A 1 86 ? -11.012 12.145 17.762 1.00 68.12 86 ILE A O 1
ATOM 706 N N . ASP A 1 87 ? -11.098 10.706 16.049 1.00 62.50 87 ASP A N 1
ATOM 707 C CA . ASP A 1 87 ? -11.367 11.704 15.025 1.00 62.50 87 ASP A CA 1
ATOM 708 C C . ASP A 1 87 ? -12.823 11.643 14.516 1.00 62.50 87 ASP A C 1
ATOM 710 O O . ASP A 1 87 ? -13.131 11.081 13.466 1.00 62.50 87 ASP A O 1
ATOM 714 N N . LYS A 1 88 ? -13.736 12.246 15.294 1.00 58.12 88 LYS A N 1
ATOM 715 C CA . LYS A 1 88 ? -15.206 12.145 15.145 1.00 58.12 88 LYS A CA 1
ATOM 716 C C . LYS A 1 88 ? -15.807 12.803 13.892 1.00 58.12 88 LYS A C 1
ATOM 718 O O . LYS A 1 88 ? -16.988 12.597 13.628 1.00 58.12 88 LYS A O 1
ATOM 723 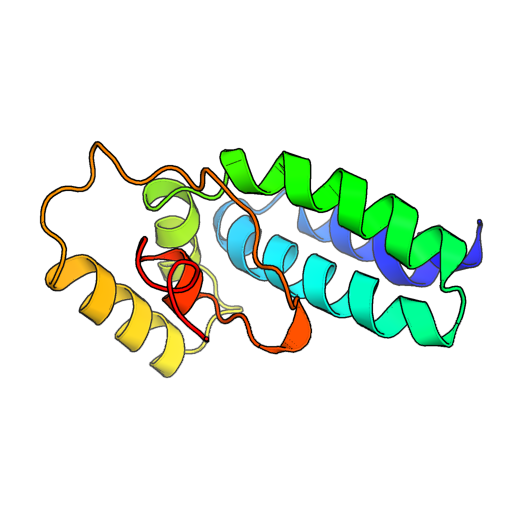N N . ASP A 1 89 ? -15.041 13.596 13.140 1.00 57.69 89 ASP A N 1
ATOM 724 C CA . ASP A 1 89 ? -15.514 14.263 11.913 1.00 57.69 89 ASP A CA 1
ATOM 725 C C . ASP A 1 89 ? -15.089 13.448 10.674 1.00 57.69 89 ASP A C 1
ATOM 727 O O . ASP A 1 89 ? -14.026 13.672 10.082 1.00 57.69 89 ASP A O 1
ATOM 731 N N . LEU A 1 90 ? -15.873 12.420 10.336 1.00 55.25 90 LEU A N 1
ATOM 732 C CA . LEU A 1 90 ? -15.602 11.495 9.222 1.00 55.25 90 LEU A CA 1
ATOM 733 C C . LEU A 1 90 ? -15.841 12.147 7.844 1.00 55.25 90 LEU A C 1
ATOM 735 O O . LEU A 1 90 ? -15.169 11.809 6.872 1.00 55.25 90 LEU A O 1
ATOM 739 N N . ASP A 1 91 ? -16.702 13.167 7.772 1.00 51.34 91 ASP A N 1
ATOM 740 C CA . ASP A 1 91 ? -17.220 13.732 6.515 1.00 51.34 91 ASP A CA 1
ATOM 741 C C . ASP A 1 91 ? -16.209 14.571 5.704 1.00 51.34 91 ASP A C 1
ATOM 743 O O . ASP A 1 91 ? -16.486 14.970 4.570 1.00 51.34 91 ASP A O 1
ATOM 747 N N . LYS A 1 92 ? -15.015 14.867 6.241 1.00 51.12 92 LYS A N 1
ATOM 748 C CA . LYS A 1 92 ? -14.068 15.824 5.623 1.00 51.12 92 LYS A CA 1
ATOM 749 C C . LYS A 1 92 ? -12.688 15.270 5.277 1.00 51.12 92 LYS A C 1
ATOM 751 O O . LYS A 1 92 ? -11.804 16.061 4.925 1.00 51.12 92 LYS A O 1
ATOM 756 N N . LYS A 1 93 ? -12.441 13.961 5.365 1.00 55.31 93 LYS A N 1
ATOM 757 C CA . LYS A 1 93 ? -11.077 13.395 5.278 1.00 55.31 93 LYS A CA 1
ATOM 758 C C . LYS A 1 93 ? -10.784 12.688 3.965 1.00 55.31 93 LYS A C 1
ATOM 760 O O . LYS A 1 93 ? -10.564 11.485 3.903 1.00 55.31 93 LYS A O 1
ATOM 765 N N . ARG A 1 94 ? -10.726 13.481 2.895 1.00 53.34 94 ARG A N 1
ATOM 766 C CA . ARG A 1 94 ? -10.121 13.054 1.629 1.00 53.34 94 ARG A CA 1
ATOM 767 C C . ARG A 1 94 ? -8.651 13.441 1.607 1.00 53.34 94 ARG A C 1
ATOM 769 O O . ARG A 1 94 ? -8.294 14.556 1.987 1.00 53.34 94 ARG A O 1
ATOM 776 N N . TRP A 1 95 ? -7.820 12.521 1.143 1.00 55.66 95 TRP A N 1
AT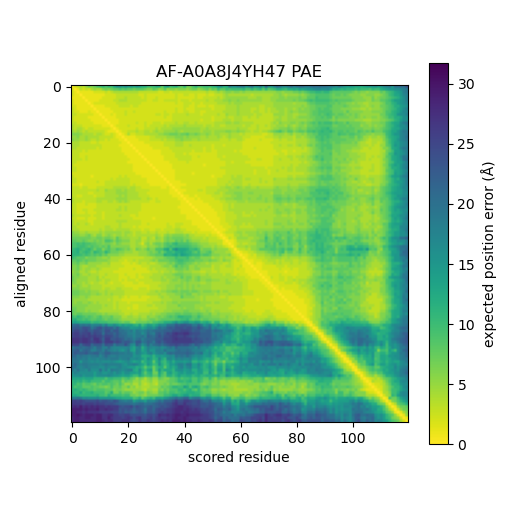OM 777 C CA . TRP A 1 95 ? -6.404 12.752 0.912 1.00 55.66 95 TRP A CA 1
ATOM 778 C C . TRP A 1 95 ? -6.230 13.793 -0.200 1.00 55.66 95 TRP A C 1
ATOM 780 O O . TRP A 1 95 ? -6.518 13.527 -1.364 1.00 55.66 95 TRP A O 1
ATOM 790 N N . THR A 1 96 ? -5.787 15.002 0.154 1.00 49.75 96 THR A N 1
ATOM 791 C CA . THR A 1 96 ? -5.485 16.072 -0.817 1.00 49.75 96 THR A CA 1
ATOM 792 C C . THR A 1 96 ? -4.067 15.978 -1.374 1.00 49.75 96 THR A C 1
ATOM 794 O O . THR A 1 96 ? -3.784 16.525 -2.437 1.00 49.75 96 THR A O 1
ATOM 797 N N . THR A 1 97 ? -3.177 15.263 -0.686 1.00 52.66 97 THR A N 1
ATOM 798 C CA . THR A 1 97 ? -1.770 15.094 -1.064 1.00 52.66 97 THR A 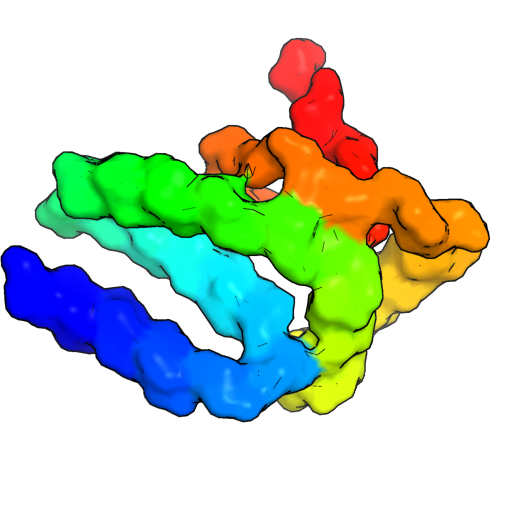CA 1
ATOM 799 C C . THR A 1 97 ? -1.300 13.699 -0.676 1.00 52.66 97 THR A C 1
ATOM 801 O O . THR A 1 97 ? -1.451 13.300 0.472 1.00 52.66 97 THR A O 1
ATOM 804 N N . ALA A 1 98 ? -0.739 12.956 -1.631 1.00 57.91 98 ALA A N 1
ATOM 805 C CA . ALA A 1 98 ? -0.135 11.651 -1.374 1.00 57.91 98 ALA A CA 1
ATOM 806 C C . ALA A 1 98 ? 1.165 11.791 -0.554 1.00 57.91 98 ALA A C 1
ATOM 808 O O . ALA A 1 98 ? 1.814 12.842 -0.638 1.00 57.91 98 ALA A O 1
ATOM 809 N N . PRO A 1 99 ? 1.596 10.746 0.176 1.00 60.94 99 PRO A N 1
ATOM 810 C CA . PRO A 1 99 ? 2.815 10.801 0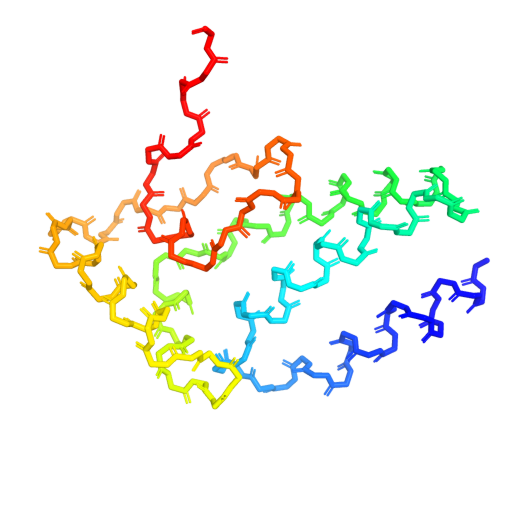.971 1.00 60.94 99 PRO A CA 1
ATOM 811 C C . PRO A 1 99 ? 4.042 11.154 0.129 1.00 60.94 99 PRO A C 1
ATOM 813 O O . PRO A 1 99 ? 4.158 10.742 -1.034 1.00 60.94 99 PRO A O 1
ATOM 816 N N . GLN A 1 100 ? 4.962 11.937 0.699 1.00 55.88 100 GLN A N 1
ATOM 817 C CA . GLN A 1 100 ? 6.191 12.316 -0.004 1.00 55.88 100 GLN A CA 1
ATOM 818 C C . GLN A 1 100 ? 7.151 11.131 -0.117 1.00 55.88 100 GLN A C 1
ATOM 820 O O . GLN A 1 100 ? 7.620 10.860 -1.225 1.00 55.88 100 GLN A O 1
ATOM 825 N N . ASP A 1 101 ? 7.337 10.391 0.979 1.00 62.81 101 ASP A N 1
ATOM 826 C CA . ASP A 1 101 ? 8.138 9.169 1.041 1.00 62.81 101 ASP A CA 1
ATOM 827 C C . ASP A 1 101 ? 7.229 7.932 1.152 1.00 62.81 101 ASP A C 1
ATOM 829 O O . ASP A 1 101 ? 6.519 7.792 2.149 1.00 62.81 101 ASP A O 1
ATOM 833 N N . PRO A 1 102 ? 7.237 7.033 0.152 1.00 62.25 102 PRO A N 1
ATOM 834 C CA . PRO A 1 102 ? 6.464 5.802 0.185 1.00 62.25 102 PRO A CA 1
ATOM 835 C C . PRO A 1 102 ? 6.860 4.857 1.305 1.00 62.25 102 PRO A C 1
ATOM 837 O O . PRO A 1 102 ? 5.995 4.188 1.838 1.00 62.25 102 PRO A O 1
ATOM 840 N N . SER A 1 103 ? 8.138 4.790 1.673 1.00 61.25 103 SER A N 1
ATOM 841 C CA . SER A 1 103 ? 8.682 3.700 2.492 1.00 61.25 103 SER A CA 1
ATOM 842 C C . SER A 1 103 ? 8.280 3.725 3.971 1.00 61.25 103 SER A C 1
ATOM 844 O O . SER A 1 103 ? 8.505 2.744 4.677 1.00 61.25 103 SER A O 1
ATOM 846 N N . SER A 1 104 ? 7.694 4.828 4.440 1.00 65.94 104 SER A N 1
ATOM 847 C CA . SER A 1 104 ? 7.377 5.057 5.856 1.00 65.94 104 SER A CA 1
ATOM 848 C C . SER A 1 104 ? 5.884 4.999 6.185 1.00 65.94 104 SER A C 1
ATOM 850 O O . SER A 1 104 ? 5.517 5.177 7.344 1.00 65.94 104 SER A O 1
ATOM 852 N N . VAL A 1 105 ? 5.023 4.765 5.192 1.00 74.00 105 VAL A N 1
ATOM 853 C CA . VAL A 1 105 ? 3.572 4.934 5.337 1.00 74.00 105 VAL A CA 1
ATOM 854 C C . VAL A 1 105 ? 2.933 3.615 5.750 1.00 74.00 105 VAL A C 1
ATOM 856 O O . VAL A 1 105 ? 3.076 2.604 5.066 1.00 74.00 105 VAL A O 1
ATOM 859 N N . THR A 1 106 ? 2.192 3.624 6.856 1.00 79.31 106 THR A N 1
ATOM 860 C CA . THR A 1 106 ? 1.387 2.474 7.295 1.00 79.31 106 THR A CA 1
ATOM 861 C C . THR A 1 106 ? -0.093 2.670 6.978 1.00 79.31 106 THR A C 1
ATOM 863 O O . THR A 1 106 ? -0.538 3.787 6.709 1.00 79.31 106 THR A O 1
ATOM 866 N N . LEU A 1 107 ? -0.886 1.593 7.023 1.00 75.94 107 LEU A N 1
ATOM 867 C CA . LEU A 1 107 ? -2.338 1.679 6.819 1.00 75.94 107 LEU A CA 1
ATOM 868 C C . LEU A 1 107 ? -2.990 2.574 7.869 1.00 75.94 107 LEU A C 1
ATOM 870 O O . LEU A 1 107 ? -3.872 3.367 7.551 1.00 75.94 107 LEU A O 1
ATOM 874 N N . SER A 1 108 ? -2.520 2.499 9.112 1.00 71.81 108 SER A N 1
ATOM 875 C CA . SER A 1 108 ? -2.991 3.363 10.184 1.00 71.81 108 SER A CA 1
ATOM 876 C C . SER A 1 108 ? -2.726 4.844 9.890 1.00 71.81 108 SER A C 1
ATOM 878 O O . SER A 1 108 ? -3.483 5.702 10.331 1.00 71.81 108 SER A O 1
ATOM 880 N N . ASP A 1 109 ? -1.673 5.191 9.146 1.00 73.81 109 ASP A N 1
ATOM 881 C CA . ASP A 1 109 ? -1.391 6.581 8.759 1.00 73.81 109 ASP A CA 1
ATOM 882 C C . ASP A 1 109 ? -2.350 7.094 7.689 1.00 73.81 109 ASP A C 1
ATOM 884 O O . ASP A 1 109 ? -2.497 8.304 7.550 1.00 73.81 109 ASP A O 1
ATOM 888 N N . LEU A 1 110 ? -3.043 6.187 6.990 1.00 71.50 110 LEU A N 1
ATOM 889 C CA . LEU A 1 110 ? -4.076 6.518 6.010 1.00 71.50 110 LEU A CA 1
ATOM 890 C C . LEU A 1 110 ? -5.389 7.003 6.642 1.00 71.50 110 LEU A C 1
ATOM 892 O O . LEU A 1 110 ? -6.232 7.588 5.959 1.00 71.50 110 LEU A O 1
ATOM 896 N N . VAL A 1 111 ? -5.547 6.791 7.950 1.00 66.56 111 VAL A N 1
ATOM 897 C CA . VAL A 1 111 ? -6.769 7.080 8.710 1.00 66.56 111 VAL A CA 1
ATOM 898 C C . VAL A 1 111 ? -6.879 8.558 9.130 1.00 66.56 111 VAL A C 1
ATOM 900 O O . VAL A 1 111 ? -7.990 9.049 9.324 1.00 66.56 111 VAL A O 1
ATOM 903 N N . THR A 1 112 ? -5.774 9.309 9.233 1.00 59.88 112 THR A N 1
ATOM 904 C CA . THR A 1 112 ? -5.764 10.703 9.733 1.00 59.88 112 THR A CA 1
ATOM 905 C C . THR A 1 112 ? -5.113 11.698 8.759 1.00 59.88 112 THR A C 1
ATOM 907 O O . THR A 1 112 ? -4.307 11.334 7.911 1.00 59.88 112 THR A O 1
ATOM 910 N N . LYS A 1 113 ? -5.473 12.993 8.861 1.00 49.91 113 LYS A N 1
ATOM 911 C CA . LYS A 1 113 ? -4.937 14.084 8.008 1.00 49.91 113 LYS A CA 1
ATOM 912 C C . LYS A 1 113 ? -3.523 14.552 8.385 1.00 49.91 113 LYS A C 1
ATOM 914 O O . LYS A 1 113 ? -2.875 15.222 7.583 1.00 49.91 113 LYS A O 1
ATOM 919 N N . GLU A 1 114 ? -3.070 14.283 9.607 1.00 45.50 114 GLU A N 1
ATOM 920 C CA . GLU A 1 114 ? -1.920 14.987 10.198 1.00 45.50 114 GLU A CA 1
ATOM 921 C C . GLU A 1 114 ? -0.547 14.527 9.693 1.00 45.50 114 GLU A C 1
ATOM 923 O O . GLU A 1 114 ? 0.436 15.248 9.849 1.00 45.50 114 GLU A O 1
ATOM 928 N N . THR A 1 115 ? -0.441 13.375 9.036 1.00 41.38 115 THR A N 1
ATOM 929 C CA . THR A 1 115 ? 0.859 12.754 8.739 1.00 41.38 115 THR A CA 1
ATOM 930 C C . THR A 1 115 ? 1.684 13.442 7.645 1.00 41.38 115 THR A C 1
ATOM 932 O O . THR A 1 115 ? 2.826 13.043 7.436 1.00 41.38 115 THR A O 1
ATOM 935 N N . LEU A 1 116 ? 1.182 14.490 6.972 1.00 41.91 116 LEU A N 1
ATOM 936 C CA . LEU A 1 116 ? 1.899 15.139 5.857 1.00 41.91 116 LEU A CA 1
ATOM 937 C C . LEU A 1 116 ? 2.161 16.647 5.989 1.00 41.91 116 LEU A C 1
ATOM 939 O O . LEU A 1 116 ? 2.719 17.224 5.057 1.00 41.91 116 LEU A O 1
ATOM 943 N N . VAL A 1 117 ? 1.812 17.299 7.106 1.00 36.47 117 VAL A N 1
ATOM 944 C CA . VAL A 1 117 ? 2.028 18.759 7.240 1.00 36.47 117 VAL A CA 1
ATOM 945 C C . VAL A 1 117 ? 3.343 19.131 7.938 1.00 36.47 117 VAL A C 1
ATOM 947 O O . VAL A 1 117 ? 3.829 20.239 7.729 1.00 36.47 117 VAL A O 1
ATOM 950 N N . THR A 1 118 ? 4.002 18.242 8.682 1.00 33.09 118 THR A N 1
ATOM 951 C CA . THR A 1 118 ? 5.180 18.659 9.468 1.00 33.09 118 THR A CA 1
ATOM 952 C C . THR A 1 118 ? 6.250 17.583 9.604 1.00 33.09 118 THR A C 1
ATOM 954 O O . THR A 1 118 ? 6.194 16.735 10.489 1.00 33.09 118 THR A O 1
ATOM 957 N N . ARG A 1 119 ? 7.299 17.708 8.783 1.00 29.92 119 ARG A N 1
ATOM 958 C CA . ARG A 1 119 ? 8.697 17.507 9.201 1.00 29.92 119 ARG A CA 1
ATOM 959 C C . ARG A 1 119 ? 9.580 18.530 8.475 1.00 29.92 119 ARG A C 1
ATOM 961 O O . ARG A 1 119 ? 10.146 18.224 7.430 1.00 29.92 119 ARG A O 1
ATOM 968 N N . ASN A 1 120 ? 9.617 19.744 9.026 1.00 31.88 120 ASN A N 1
ATOM 969 C CA . ASN A 1 120 ? 10.764 20.653 8.942 1.00 31.88 120 ASN A CA 1
ATOM 970 C C . ASN A 1 120 ? 11.519 20.556 10.265 1.00 31.88 120 ASN A C 1
ATOM 972 O O . ASN A 1 120 ? 10.818 20.480 11.301 1.00 31.88 120 ASN A O 1
#

Solvent-accessible surface area (backbone atoms only — not comparable to full-atom values): 7095 Å² total; per-residue (Å²): 111,70,64,54,41,65,76,50,48,49,58,56,60,72,55,56,85,43,64,32,41,38,48,57,52,54,53,50,49,47,38,52,38,58,59,39,30,83,80,37,48,71,60,22,54,56,48,48,61,54,50,45,69,56,41,51,70,53,17,43,73,46,48,54,34,30,68,74,22,88,88,50,52,71,69,54,43,50,50,36,50,54,52,50,70,74,48,84,72,70,92,75,54,60,45,89,68,55,76,90,61,58,88,78,69,51,76,47,56,55,58,53,84,71,84,78,80,76,89,128

pLDDT: mean 78.42, std 16.47, range [29.92, 94.0]

Radius of gyration: 14.69 Å; Cα contacts (8 Å, |Δi|>4): 121; chains: 1; bounding box: 34×32×38 Å